Protein AF-A0A965USV5-F1 (afdb_monomer_lite)

pLDDT: mean 85.44, std 11.48, range [52.56, 96.19]

Foldseek 3Di:
DVVVVVVVVVVVVVVVLPFWDKDKDKDAAAKDFPWQFKKFWQKKKKFAPFQAKKKKWKFQANDSFQADDKDAKDKDKDKDKDWDWDWDQDPVRDIDIDIDIDIDIDIDIDHMDGRDTDTQDMDIAGGRHMDMDRDPGTGIHGRGIMMHMRHMMMMITIIRGDD

Structure (mmCIF, N/CA/C/O backbone):
data_AF-A0A965USV5-F1
#
_entry.id   AF-A0A965USV5-F1
#
loop_
_atom_site.group_PDB
_atom_site.id
_atom_site.type_symbol
_atom_site.label_atom_id
_atom_site.label_alt_id
_atom_site.label_comp_id
_atom_site.label_asym_id
_atom_site.label_entity_id
_atom_site.label_seq_id
_atom_site.pdbx_PDB_ins_code
_atom_site.Cartn_x
_atom_site.Cartn_y
_atom_site.Cartn_z
_atom_site.occupancy
_atom_site.B_iso_or_equiv
_atom_site.auth_seq_id
_atom_site.auth_comp_id
_atom_site.auth_asym_id
_atom_site.auth_atom_id
_atom_site.pdbx_PDB_model_num
ATOM 1 N N . MET A 1 1 ? 34.992 28.901 -24.920 1.00 56.88 1 MET A N 1
ATOM 2 C CA . MET A 1 1 ? 34.344 27.707 -25.517 1.00 56.88 1 MET A CA 1
ATOM 3 C C . MET A 1 1 ? 34.233 26.519 -24.560 1.00 56.88 1 MET A C 1
ATOM 5 O O . MET A 1 1 ? 33.147 25.976 -24.459 1.00 56.88 1 MET A O 1
ATOM 9 N N . LYS A 1 2 ? 35.278 26.138 -23.801 1.00 56.94 2 LYS A N 1
ATOM 10 C CA . LYS A 1 2 ? 35.220 24.983 -22.871 1.00 56.94 2 LYS A CA 1
ATOM 11 C C . LYS A 1 2 ? 34.034 25.013 -21.886 1.00 56.94 2 LYS A C 1
ATOM 13 O O . LYS A 1 2 ? 33.356 24.010 -21.743 1.00 56.94 2 LYS A O 1
ATOM 18 N N . ARG A 1 3 ? 33.719 26.178 -21.300 1.00 67.44 3 ARG A N 1
ATOM 19 C CA . ARG A 1 3 ? 32.585 26.344 -20.364 1.00 67.44 3 ARG A CA 1
ATOM 20 C C . ARG A 1 3 ? 31.197 26.234 -21.015 1.00 67.44 3 ARG A C 1
ATOM 22 O O . ARG A 1 3 ? 30.239 25.906 -20.331 1.00 67.44 3 ARG A O 1
ATOM 29 N N . PHE A 1 4 ? 31.089 26.483 -22.321 1.00 72.56 4 PHE A N 1
ATOM 30 C CA . PHE A 1 4 ? 29.823 26.396 -23.058 1.00 72.56 4 PHE A CA 1
ATOM 31 C C . PHE A 1 4 ? 29.437 24.932 -23.313 1.00 72.56 4 PHE A C 1
ATOM 33 O O . PHE A 1 4 ? 28.295 24.545 -23.094 1.00 72.56 4 PHE A O 1
ATOM 40 N N . TYR A 1 5 ? 30.422 24.092 -23.653 1.00 74.38 5 TYR A N 1
ATOM 41 C CA . TYR A 1 5 ? 30.226 22.644 -23.775 1.00 74.38 5 TYR A CA 1
ATOM 42 C C . TYR A 1 5 ? 29.862 21.992 -22.436 1.00 74.38 5 TYR A C 1
ATOM 44 O O . TYR A 1 5 ? 28.995 21.127 -22.401 1.00 74.38 5 TYR A O 1
ATOM 52 N N . SER A 1 6 ? 30.453 22.450 -21.327 1.00 72.56 6 SER A N 1
ATOM 53 C CA . SER A 1 6 ? 30.081 21.995 -19.979 1.00 72.56 6 SER A CA 1
ATOM 54 C C . SER A 1 6 ? 28.628 22.329 -19.634 1.00 72.56 6 SER A C 1
ATOM 56 O O . SER A 1 6 ? 27.930 21.507 -19.050 1.00 72.56 6 SER A O 1
ATOM 58 N N . PHE A 1 7 ? 28.163 23.520 -20.019 1.00 76.62 7 PHE A N 1
ATOM 59 C CA . PHE A 1 7 ? 26.799 23.969 -19.749 1.00 76.62 7 PHE A CA 1
ATOM 60 C C . PHE A 1 7 ? 25.766 23.186 -20.568 1.00 76.62 7 PHE A C 1
ATOM 62 O O . PHE A 1 7 ? 24.755 22.750 -20.028 1.00 76.62 7 PHE A O 1
ATOM 69 N N . ILE A 1 8 ? 26.047 22.939 -21.851 1.00 76.50 8 ILE A N 1
ATOM 70 C CA . ILE A 1 8 ? 25.180 22.128 -22.717 1.00 76.50 8 ILE A CA 1
ATOM 71 C C . ILE A 1 8 ? 25.143 20.670 -22.248 1.00 76.50 8 ILE A C 1
ATOM 73 O O . ILE A 1 8 ? 24.067 20.084 -22.192 1.00 76.50 8 ILE A O 1
ATOM 77 N N . ALA A 1 9 ? 26.283 20.094 -21.854 1.00 73.62 9 ALA A N 1
ATOM 78 C CA . ALA A 1 9 ? 26.331 18.731 -21.327 1.00 73.62 9 ALA A CA 1
ATOM 79 C C . ALA A 1 9 ? 25.536 18.591 -20.017 1.00 73.62 9 ALA A C 1
ATOM 81 O O . ALA A 1 9 ? 24.788 17.630 -19.854 1.00 73.62 9 ALA A O 1
ATOM 82 N N . ALA A 1 10 ? 25.634 19.575 -19.117 1.00 73.44 10 ALA A N 1
ATOM 83 C CA . ALA A 1 10 ? 24.832 19.611 -17.896 1.00 73.44 10 ALA A CA 1
ATOM 84 C C . ALA A 1 10 ? 23.332 19.755 -18.201 1.00 73.44 10 ALA A C 1
ATOM 86 O O . ALA A 1 10 ? 22.515 19.055 -17.609 1.00 73.44 10 ALA A O 1
ATOM 87 N N . LEU A 1 11 ? 22.962 20.607 -19.162 1.00 70.62 11 LEU A N 1
ATOM 88 C CA . LEU A 1 11 ? 21.568 20.795 -19.563 1.00 70.62 11 LEU A CA 1
ATOM 89 C C . LEU A 1 11 ? 20.970 19.523 -20.184 1.00 70.62 11 LEU A C 1
ATOM 91 O O . LEU A 1 11 ? 19.846 19.161 -19.852 1.00 70.62 11 LEU A O 1
ATOM 95 N N . PHE A 1 12 ? 21.725 18.811 -21.027 1.00 67.69 12 PHE A N 1
ATOM 96 C CA . PHE A 1 12 ? 21.301 17.526 -21.596 1.00 67.69 12 PHE A CA 1
ATOM 97 C C . PHE A 1 12 ? 21.179 16.426 -20.536 1.00 67.69 12 PHE A C 1
ATOM 99 O O . PHE A 1 12 ? 20.212 15.665 -20.562 1.00 67.69 12 PHE A O 1
ATOM 106 N N . ALA A 1 13 ? 22.103 16.369 -19.572 1.00 64.44 13 ALA A N 1
ATOM 107 C CA . ALA A 1 13 ? 22.017 15.425 -18.461 1.00 64.44 13 ALA A CA 1
ATOM 108 C C . ALA A 1 13 ? 20.756 15.676 -17.614 1.00 64.44 13 ALA A C 1
ATOM 110 O O . ALA A 1 13 ? 19.995 14.747 -17.362 1.00 64.44 13 ALA A O 1
ATOM 111 N N . ILE A 1 14 ? 20.463 16.933 -17.268 1.00 62.94 14 ILE A N 1
ATOM 112 C CA . ILE A 1 14 ? 19.277 17.293 -16.474 1.00 62.94 14 ILE A CA 1
ATOM 113 C C . ILE A 1 14 ? 17.979 17.072 -17.270 1.00 62.94 14 ILE A C 1
ATOM 115 O O . ILE A 1 14 ? 16.999 16.567 -16.724 1.00 62.94 14 ILE A O 1
ATOM 119 N N . ALA A 1 15 ? 17.963 17.393 -18.569 1.00 58.25 15 ALA A N 1
ATOM 120 C CA . ALA A 1 15 ? 16.798 17.184 -19.429 1.00 58.25 15 ALA A CA 1
ATOM 121 C C . ALA A 1 15 ? 16.451 15.695 -19.589 1.00 58.25 15 ALA A C 1
ATOM 123 O O . ALA A 1 15 ? 15.274 15.343 -19.608 1.00 58.25 15 ALA A O 1
ATOM 124 N N . SER A 1 16 ? 17.452 14.809 -19.628 1.00 56.03 16 SER A N 1
ATOM 125 C CA . SER A 1 16 ? 17.223 13.359 -19.697 1.00 56.03 16 SER A CA 1
ATOM 126 C C . SER A 1 16 ? 16.540 12.787 -18.444 1.00 56.03 16 SER A C 1
ATOM 128 O O . SER A 1 16 ? 15.828 11.790 -18.537 1.00 56.03 16 SER A O 1
ATOM 130 N N . MET A 1 17 ? 16.662 13.461 -17.293 1.00 54.81 17 MET A N 1
ATOM 131 C CA . MET A 1 17 ? 15.996 13.084 -16.037 1.00 54.81 17 MET A CA 1
ATOM 132 C C . MET A 1 17 ? 14.574 13.664 -15.898 1.00 54.81 17 MET A C 1
ATOM 134 O O . MET A 1 17 ? 13.866 13.354 -14.939 1.00 54.81 17 MET A O 1
ATOM 138 N N . ALA A 1 18 ? 14.132 14.520 -16.830 1.00 52.56 18 ALA A N 1
ATOM 139 C CA . ALA A 1 18 ? 12.844 15.214 -16.744 1.00 52.56 18 ALA A CA 1
ATOM 140 C C . ALA A 1 18 ? 11.652 14.407 -17.296 1.00 52.56 18 ALA A C 1
ATOM 142 O O . ALA A 1 18 ? 10.499 14.767 -17.034 1.00 52.56 18 ALA A O 1
ATOM 143 N N . PHE A 1 19 ? 11.900 13.319 -18.029 1.00 59.47 19 PHE A N 1
ATOM 144 C CA . PHE A 1 19 ? 10.850 12.488 -18.619 1.00 59.47 19 PHE A CA 1
ATOM 145 C C . PHE A 1 19 ? 10.356 11.425 -17.627 1.00 59.47 19 PHE A C 1
ATOM 147 O O . PHE A 1 19 ? 11.139 10.817 -16.900 1.00 59.47 19 PHE A O 1
ATOM 154 N N . GLY A 1 20 ? 9.036 11.215 -17.575 1.00 58.84 20 GLY A N 1
ATOM 155 C CA . GLY A 1 20 ? 8.475 10.048 -16.892 1.00 58.84 20 GLY A CA 1
ATOM 156 C C . GLY A 1 20 ? 8.852 8.787 -17.666 1.00 58.84 20 GLY A C 1
ATOM 157 O O . GLY A 1 20 ? 8.762 8.777 -18.890 1.00 58.84 20 GLY A O 1
ATOM 158 N N . GLN A 1 21 ? 9.304 7.756 -16.962 1.00 71.38 21 GLN A N 1
ATOM 159 C CA . GLN A 1 21 ? 9.539 6.437 -17.528 1.00 71.38 21 GLN A CA 1
ATOM 160 C C . GLN A 1 21 ? 8.236 5.644 -17.453 1.00 71.38 21 GLN A C 1
ATOM 162 O O . GLN A 1 21 ? 7.618 5.574 -16.387 1.00 71.38 21 GLN A O 1
ATOM 167 N N . SER A 1 22 ? 7.835 5.053 -18.576 1.00 81.44 22 SER A N 1
ATOM 168 C CA . SER A 1 22 ? 6.752 4.073 -18.623 1.00 81.44 22 SER A CA 1
ATOM 169 C C . SER A 1 22 ? 7.383 2.689 -18.671 1.00 81.44 22 SER A C 1
ATOM 171 O O . SER A 1 22 ? 8.156 2.389 -19.582 1.00 81.44 22 SER A O 1
ATOM 173 N N . TYR A 1 23 ? 7.090 1.862 -17.674 1.00 86.69 23 TYR A N 1
ATOM 174 C CA . TYR A 1 23 ? 7.608 0.505 -17.573 1.00 86.69 23 TYR A CA 1
ATOM 175 C C . TYR A 1 23 ? 6.448 -0.469 -17.437 1.00 86.69 23 TYR A C 1
ATOM 177 O O . TYR A 1 23 ? 5.504 -0.220 -16.690 1.00 86.69 23 TYR A O 1
ATOM 185 N N . SER A 1 24 ? 6.524 -1.588 -18.148 1.00 92.12 24 SER A N 1
ATOM 186 C CA . SER A 1 24 ? 5.531 -2.650 -18.050 1.00 92.12 24 SER A CA 1
ATOM 187 C C . SER A 1 24 ? 6.208 -3.985 -17.805 1.00 92.12 24 SER A C 1
ATOM 189 O O . SER A 1 24 ? 7.355 -4.204 -18.199 1.00 92.12 24 SER A O 1
ATOM 191 N N . GLY A 1 25 ? 5.503 -4.878 -17.123 1.00 93.56 25 GLY A N 1
ATOM 192 C CA . GLY A 1 25 ? 6.031 -6.193 -16.810 1.00 93.56 25 GLY A CA 1
ATOM 193 C C . GLY A 1 25 ? 5.031 -7.076 -16.088 1.00 93.56 25 GLY A C 1
ATOM 194 O O . GLY A 1 25 ? 3.860 -6.737 -15.917 1.00 93.56 25 GLY A O 1
ATOM 195 N N . SER A 1 26 ? 5.521 -8.229 -15.652 1.00 94.06 26 SER A N 1
ATOM 196 C CA . SER A 1 26 ? 4.776 -9.175 -14.830 1.00 94.06 26 SER A CA 1
ATOM 197 C C . SER A 1 26 ? 5.199 -9.076 -13.370 1.00 94.06 26 SER A C 1
ATOM 199 O O . SER A 1 26 ? 6.389 -8.990 -13.070 1.00 94.06 26 SER A O 1
ATOM 201 N N . LEU A 1 27 ? 4.228 -9.157 -12.472 1.00 93.50 27 LEU A N 1
ATOM 202 C CA . LEU A 1 27 ? 4.416 -9.385 -11.049 1.00 93.50 27 LEU A CA 1
ATOM 203 C C . LEU A 1 27 ? 4.182 -10.864 -10.761 1.00 93.50 27 LEU A C 1
ATOM 205 O O . LEU A 1 27 ? 3.152 -11.424 -11.143 1.00 93.50 27 LEU A O 1
ATOM 209 N N . THR A 1 28 ? 5.122 -11.483 -10.059 1.00 91.69 28 THR A N 1
ATOM 210 C CA . THR A 1 28 ? 4.923 -12.800 -9.450 1.00 91.69 28 THR A CA 1
ATOM 211 C C . THR A 1 28 ? 4.501 -12.636 -7.995 1.00 91.69 28 THR A C 1
ATOM 213 O O . THR A 1 28 ? 4.822 -11.624 -7.364 1.00 91.69 28 THR A O 1
ATOM 216 N N . ASN A 1 29 ? 3.787 -13.628 -7.453 1.00 92.12 29 ASN A N 1
ATOM 217 C CA . ASN A 1 29 ? 3.437 -13.656 -6.031 1.00 92.12 29 ASN A CA 1
ATOM 218 C C . ASN A 1 29 ? 4.683 -13.413 -5.160 1.00 92.12 29 ASN A C 1
ATOM 220 O O . ASN A 1 29 ? 5.672 -14.142 -5.251 1.00 92.12 29 ASN A O 1
ATOM 224 N N . GLY A 1 30 ? 4.617 -12.396 -4.304 1.00 88.88 30 GLY A N 1
ATOM 225 C CA . GLY A 1 30 ? 5.727 -11.954 -3.478 1.00 88.88 30 GLY A CA 1
ATOM 226 C C . GLY A 1 30 ? 6.155 -10.530 -3.801 1.00 88.88 30 GLY A C 1
ATOM 227 O O . GLY A 1 30 ? 5.331 -9.655 -4.065 1.00 88.88 30 GLY A O 1
ATOM 228 N N . VAL A 1 31 ? 7.453 -10.275 -3.668 1.00 89.38 31 VAL A N 1
ATOM 229 C CA . VAL A 1 31 ? 8.054 -8.947 -3.783 1.00 89.38 31 VAL A CA 1
ATOM 230 C C . VAL A 1 31 ? 8.719 -8.784 -5.146 1.00 89.38 31 VAL A C 1
ATOM 232 O O . VAL A 1 31 ? 9.577 -9.577 -5.516 1.00 89.38 31 VAL A O 1
ATOM 235 N N . ASN A 1 32 ? 8.376 -7.702 -5.840 1.00 91.44 32 ASN A N 1
ATOM 236 C CA . ASN A 1 32 ? 8.938 -7.318 -7.126 1.00 91.44 32 ASN A CA 1
ATOM 237 C C . ASN A 1 32 ? 9.561 -5.922 -6.983 1.00 91.44 32 ASN A C 1
ATOM 239 O O . ASN A 1 32 ? 8.867 -4.956 -6.658 1.00 91.44 32 ASN A O 1
ATOM 243 N N . LEU A 1 33 ? 10.875 -5.821 -7.178 1.00 90.56 33 LEU A N 1
ATOM 244 C CA . LEU A 1 33 ? 11.599 -4.551 -7.154 1.00 90.56 33 LEU A CA 1
ATOM 245 C C . LEU A 1 33 ? 11.557 -3.927 -8.551 1.00 90.56 33 LEU A C 1
ATOM 247 O O . LEU A 1 33 ? 11.989 -4.557 -9.512 1.00 90.56 33 LEU A O 1
ATOM 251 N N . LEU A 1 34 ? 11.033 -2.708 -8.653 1.00 90.75 34 LEU A N 1
ATOM 252 C CA . LEU A 1 34 ? 10.908 -1.976 -9.916 1.00 90.75 34 LEU A CA 1
ATOM 253 C C . LEU A 1 34 ? 12.021 -0.933 -10.073 1.00 90.75 34 LEU A C 1
ATOM 255 O O . LEU A 1 34 ? 12.502 -0.711 -11.178 1.00 90.75 34 LEU A O 1
ATOM 259 N N . SER A 1 35 ? 12.449 -0.305 -8.976 1.00 88.94 35 SER A N 1
ATOM 260 C CA . SER A 1 35 ? 13.557 0.656 -8.967 1.00 88.94 35 SER A CA 1
ATOM 261 C C . SER A 1 35 ? 14.313 0.602 -7.644 1.00 88.94 35 SER A C 1
ATOM 263 O O . SER A 1 35 ? 13.694 0.603 -6.581 1.00 88.94 35 SER A O 1
ATOM 265 N N . THR A 1 36 ? 15.644 0.624 -7.712 1.00 88.06 36 THR A N 1
ATOM 266 C CA . THR A 1 36 ? 16.550 0.788 -6.557 1.00 88.06 36 THR A CA 1
ATOM 267 C C . THR A 1 36 ? 16.746 2.251 -6.152 1.00 88.06 36 THR A C 1
ATOM 269 O O . THR A 1 36 ? 17.429 2.526 -5.175 1.00 88.06 36 THR A O 1
ATOM 272 N N . GLN A 1 37 ? 16.192 3.190 -6.920 1.00 87.62 37 GLN A N 1
ATOM 273 C CA . GLN A 1 37 ? 16.168 4.619 -6.608 1.00 87.62 37 GLN A CA 1
ATOM 274 C C . GLN A 1 37 ? 14.755 5.033 -6.201 1.00 87.62 37 GLN A C 1
ATOM 276 O O . GLN A 1 37 ? 13.772 4.456 -6.692 1.00 87.62 37 GLN A O 1
ATOM 281 N N . GLY A 1 38 ? 14.652 6.070 -5.366 1.00 85.81 38 GLY A N 1
ATOM 282 C CA . GLY A 1 38 ? 13.382 6.729 -5.070 1.00 85.81 38 GLY A CA 1
ATOM 283 C C . GLY A 1 38 ? 12.647 7.146 -6.347 1.00 85.81 38 GLY A C 1
ATOM 284 O O . GLY A 1 38 ? 13.256 7.385 -7.389 1.00 85.81 38 GLY A O 1
ATOM 285 N N . ALA A 1 39 ? 11.322 7.208 -6.291 1.00 90.12 39 ALA A N 1
ATOM 286 C CA . ALA A 1 39 ? 10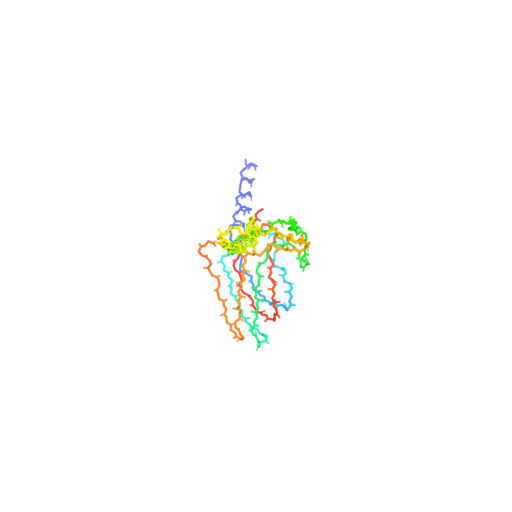.484 7.438 -7.457 1.00 90.12 39 ALA A CA 1
ATOM 287 C C . ALA A 1 39 ? 9.239 8.258 -7.114 1.00 90.12 39 ALA A C 1
ATOM 289 O O . ALA A 1 39 ? 8.652 8.128 -6.044 1.00 90.12 39 ALA A O 1
ATOM 290 N N . LEU A 1 40 ? 8.794 9.074 -8.067 1.00 90.88 40 LEU A N 1
ATOM 291 C CA . LEU A 1 40 ? 7.477 9.703 -8.066 1.00 90.88 40 LEU A CA 1
ATOM 292 C C . LEU A 1 40 ? 6.575 8.964 -9.043 1.00 90.88 40 LEU A C 1
ATOM 294 O O . LEU A 1 40 ? 6.741 9.084 -10.257 1.00 90.88 40 LEU A O 1
ATOM 298 N N . ILE A 1 41 ? 5.619 8.222 -8.508 1.00 91.88 41 ILE A N 1
ATOM 299 C CA . ILE A 1 41 ? 4.675 7.405 -9.262 1.00 91.88 41 ILE A CA 1
ATOM 300 C C . ILE A 1 41 ? 3.505 8.298 -9.676 1.00 91.88 41 ILE A C 1
ATOM 302 O O . ILE A 1 41 ? 2.803 8.860 -8.831 1.00 91.88 41 ILE A O 1
ATOM 306 N N . LYS A 1 42 ? 3.322 8.449 -10.987 1.00 91.00 42 LYS A N 1
ATOM 307 C CA . LYS A 1 42 ? 2.253 9.242 -11.608 1.00 91.00 42 LYS A CA 1
ATOM 308 C C . LYS A 1 42 ? 1.067 8.384 -12.030 1.00 91.00 42 LYS A C 1
ATOM 310 O O . LYS A 1 42 ? -0.059 8.865 -12.011 1.00 91.00 42 LYS A O 1
ATOM 315 N N . GLY A 1 43 ? 1.335 7.136 -12.398 1.00 91.56 43 GLY A N 1
ATOM 316 C CA . GLY A 1 43 ? 0.333 6.199 -12.878 1.00 91.56 43 GLY A CA 1
ATOM 317 C C . GLY A 1 43 ? 0.735 4.761 -12.586 1.00 91.56 43 GLY A C 1
ATOM 318 O O . GLY A 1 43 ? 1.916 4.402 -12.649 1.00 91.56 43 GLY A O 1
ATOM 319 N N . LEU A 1 44 ? -0.248 3.934 -12.253 1.00 93.94 44 LEU A N 1
ATOM 320 C CA . LEU A 1 44 ? -0.081 2.493 -12.148 1.00 93.94 44 LEU A CA 1
ATOM 321 C C . LEU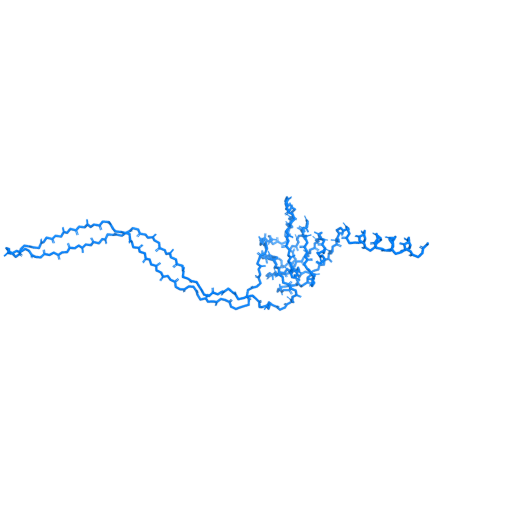 A 1 44 ? -1.369 1.802 -12.587 1.00 93.94 44 LEU A C 1
ATOM 323 O O . LEU A 1 44 ? -2.402 1.936 -11.941 1.00 93.94 44 LEU A O 1
ATOM 327 N N . GLU A 1 45 ? -1.282 1.034 -13.659 1.00 95.62 45 GLU A N 1
ATOM 328 C CA . GLU A 1 45 ? -2.305 0.094 -14.090 1.00 95.62 45 GLU A CA 1
ATOM 329 C C . GLU A 1 45 ? -1.869 -1.313 -13.706 1.00 95.62 45 GLU A C 1
ATOM 331 O O . GLU A 1 45 ? -0.714 -1.696 -13.890 1.00 95.62 45 GLU A O 1
ATOM 336 N N . LEU A 1 46 ? -2.800 -2.077 -13.154 1.00 95.69 46 LEU A N 1
ATOM 337 C CA . LEU A 1 46 ? -2.610 -3.446 -12.703 1.00 95.69 46 LEU A CA 1
ATOM 338 C C . LEU A 1 46 ? -3.671 -4.318 -13.353 1.00 95.69 46 LEU A C 1
ATOM 340 O O . LEU A 1 46 ? -4.833 -3.920 -13.405 1.00 95.69 46 LEU A O 1
ATOM 344 N N . PHE A 1 47 ? -3.289 -5.513 -13.786 1.00 95.69 47 PHE A N 1
ATOM 345 C CA . PHE A 1 47 ? -4.195 -6.507 -14.355 1.00 95.69 47 PHE A CA 1
ATOM 346 C C . PHE A 1 47 ? -3.957 -7.866 -13.700 1.00 95.69 47 PHE A C 1
ATOM 348 O O . PHE A 1 47 ? -2.835 -8.370 -13.734 1.00 95.69 47 PHE A O 1
ATOM 355 N N . ASP A 1 48 ? -4.979 -8.452 -13.074 1.00 95.25 48 ASP A N 1
ATOM 356 C CA . ASP A 1 48 ? -4.838 -9.763 -12.434 1.00 95.25 48 ASP A CA 1
ATOM 357 C C . ASP A 1 48 ? -4.745 -10.870 -13.484 1.00 95.25 48 ASP A C 1
ATOM 359 O O . ASP A 1 48 ? -5.541 -10.931 -14.418 1.00 95.25 48 ASP A O 1
ATOM 363 N N . THR A 1 49 ? -3.789 -11.777 -13.290 1.00 94.12 49 THR A N 1
ATOM 364 C CA . THR A 1 49 ? -3.632 -12.987 -14.111 1.00 94.12 49 THR A CA 1
ATOM 365 C C . THR A 1 49 ? -3.706 -14.264 -13.278 1.00 94.12 49 THR A C 1
ATOM 367 O O . THR A 1 49 ? -3.459 -15.355 -13.791 1.00 94.12 49 THR A O 1
ATOM 370 N N . SER A 1 50 ? -4.016 -14.144 -11.983 1.00 87.94 50 SER A N 1
ATOM 371 C CA . SER A 1 50 ? -4.005 -15.258 -11.035 1.00 87.94 50 SER A CA 1
ATOM 372 C C . SER A 1 50 ? -5.342 -15.988 -10.913 1.00 87.94 50 SER A C 1
ATOM 374 O O . SER A 1 50 ? -5.373 -17.110 -10.408 1.00 87.94 50 SER A O 1
ATOM 376 N N . GLY A 1 51 ? -6.438 -15.383 -11.383 1.00 86.44 51 GLY A N 1
ATOM 377 C CA . GLY A 1 51 ? -7.778 -15.971 -11.333 1.00 86.44 51 GLY A CA 1
ATOM 378 C C . GLY A 1 51 ? -8.464 -15.841 -9.969 1.00 86.44 51 GLY A C 1
ATOM 379 O O . GLY A 1 51 ? -9.568 -16.355 -9.790 1.00 86.44 51 GLY A O 1
ATOM 380 N N . ALA A 1 52 ? -7.846 -15.136 -9.018 1.00 91.88 52 ALA A N 1
ATOM 381 C CA . ALA A 1 52 ? -8.385 -14.835 -7.697 1.00 91.88 52 ALA A CA 1
ATOM 382 C C . ALA A 1 52 ? -8.077 -13.379 -7.320 1.00 91.88 52 ALA A C 1
ATOM 384 O O . ALA A 1 52 ? -7.154 -12.768 -7.849 1.00 91.88 52 ALA A O 1
ATOM 385 N N . ALA A 1 53 ? -8.852 -12.808 -6.394 1.00 92.25 53 ALA A N 1
ATOM 386 C CA . ALA A 1 53 ? -8.593 -11.447 -5.935 1.00 92.25 53 ALA A CA 1
ATOM 387 C C . ALA A 1 53 ? -7.199 -11.348 -5.291 1.00 92.25 53 ALA A C 1
ATOM 389 O O . ALA A 1 53 ? -6.824 -12.158 -4.440 1.00 92.25 53 ALA A O 1
ATOM 390 N N . ASN A 1 54 ? -6.447 -10.328 -5.688 1.00 91.94 54 ASN A N 1
ATOM 391 C CA . ASN A 1 54 ? -5.051 -10.121 -5.338 1.00 91.94 54 ASN A CA 1
ATOM 392 C C . ASN A 1 54 ? -4.901 -8.781 -4.609 1.00 91.94 54 ASN A C 1
ATOM 394 O O . ASN A 1 54 ? -5.561 -7.806 -4.946 1.00 91.94 54 ASN A O 1
ATOM 398 N N . THR A 1 55 ? -4.047 -8.701 -3.595 1.00 93.69 55 THR A N 1
ATOM 399 C CA . THR A 1 55 ? -3.684 -7.418 -2.985 1.00 93.69 55 THR A CA 1
ATOM 400 C C . THR A 1 55 ? -2.324 -6.977 -3.498 1.00 93.69 55 THR A C 1
ATOM 402 O O . THR A 1 55 ? -1.335 -7.686 -3.313 1.00 93.69 55 THR A O 1
ATOM 405 N N . VAL A 1 56 ? -2.263 -5.777 -4.078 1.00 93.69 56 VAL A N 1
ATOM 406 C CA . VAL A 1 56 ? -1.014 -5.134 -4.498 1.00 93.69 56 VAL A CA 1
ATOM 407 C C . VAL A 1 56 ? -0.697 -3.979 -3.551 1.00 93.69 56 VAL A C 1
ATOM 409 O O . VAL A 1 56 ? -1.541 -3.127 -3.272 1.00 93.69 56 VAL A O 1
ATOM 412 N N . ILE A 1 57 ? 0.528 -3.960 -3.031 1.00 93.12 57 ILE A N 1
ATOM 413 C CA . ILE A 1 57 ? 1.022 -2.959 -2.083 1.00 93.12 57 ILE A CA 1
ATOM 414 C C . ILE A 1 57 ? 2.287 -2.324 -2.650 1.00 93.12 57 ILE A C 1
ATOM 416 O O . ILE A 1 57 ? 3.238 -3.028 -2.992 1.00 93.12 57 ILE A O 1
ATOM 420 N N . ILE A 1 58 ? 2.309 -0.995 -2.695 1.00 92.75 58 ILE A N 1
ATOM 421 C CA . ILE A 1 58 ? 3.492 -0.205 -3.028 1.00 92.75 58 ILE A CA 1
ATOM 422 C C . ILE A 1 58 ? 4.302 0.024 -1.756 1.00 92.75 58 ILE A C 1
ATOM 424 O O . ILE A 1 58 ? 3.781 0.552 -0.767 1.00 92.75 58 ILE A O 1
ATOM 428 N N . TYR A 1 59 ? 5.581 -0.324 -1.804 1.00 91.50 59 TYR A N 1
ATOM 429 C CA . TYR A 1 59 ? 6.544 -0.088 -0.739 1.00 91.50 59 TYR A CA 1
ATOM 430 C C . TYR A 1 59 ? 7.642 0.880 -1.183 1.00 91.50 59 TYR A C 1
ATOM 432 O O . TYR A 1 59 ? 8.116 0.833 -2.318 1.00 91.50 59 TYR A O 1
ATOM 440 N N . ASP A 1 60 ? 8.047 1.731 -0.245 1.00 89.50 60 ASP A N 1
ATOM 441 C CA . ASP A 1 60 ? 9.250 2.557 -0.319 1.00 89.50 60 ASP A CA 1
ATOM 442 C C . ASP A 1 60 ? 10.435 1.752 0.233 1.00 89.50 60 ASP A C 1
ATOM 444 O O . ASP A 1 60 ? 10.653 1.716 1.450 1.00 89.50 60 ASP A O 1
ATOM 448 N N . ASN A 1 61 ? 11.108 1.019 -0.658 1.00 88.00 61 ASN A N 1
ATOM 449 C CA . ASN A 1 61 ? 12.213 0.112 -0.344 1.00 88.00 61 ASN A CA 1
ATOM 450 C C . ASN A 1 61 ? 13.044 -0.192 -1.602 1.00 88.00 61 ASN A C 1
ATOM 452 O O . ASN A 1 61 ? 12.488 -0.290 -2.695 1.00 88.00 61 ASN A O 1
ATOM 456 N N . ASP A 1 62 ? 14.353 -0.366 -1.437 1.00 85.50 62 ASP A N 1
ATOM 457 C CA . ASP A 1 62 ? 15.349 -0.550 -2.507 1.00 85.50 62 ASP A CA 1
ATOM 458 C C . ASP A 1 62 ? 15.787 -2.010 -2.713 1.00 85.50 62 ASP A C 1
ATOM 460 O O . ASP A 1 62 ? 16.534 -2.315 -3.641 1.00 85.50 62 ASP A O 1
ATOM 464 N N . SER A 1 63 ? 15.304 -2.925 -1.873 1.00 78.94 63 SER A N 1
ATOM 465 C CA . SER A 1 63 ? 15.651 -4.345 -1.907 1.00 78.94 63 SER A CA 1
ATOM 466 C C . SER A 1 63 ? 14.426 -5.219 -2.174 1.00 78.94 63 SER A C 1
ATOM 468 O O . SER A 1 63 ? 13.339 -4.986 -1.648 1.00 78.94 63 SER A O 1
ATOM 470 N N . SER A 1 64 ? 14.609 -6.294 -2.948 1.00 67.94 64 SER A N 1
ATOM 471 C CA . SER A 1 64 ? 13.591 -7.342 -3.130 1.00 67.94 64 SER A CA 1
ATOM 472 C C . SER A 1 64 ? 13.367 -8.185 -1.866 1.00 67.94 64 SER A C 1
ATOM 474 O O . SER A 1 64 ? 12.408 -8.953 -1.773 1.00 67.94 64 SER A O 1
ATOM 476 N N . THR A 1 65 ? 14.227 -8.020 -0.863 1.00 64.12 65 THR A N 1
ATOM 477 C CA . THR A 1 65 ? 14.039 -8.534 0.490 1.00 64.12 65 THR A CA 1
ATOM 478 C C . THR A 1 65 ? 13.703 -7.352 1.400 1.00 64.12 65 THR A C 1
ATOM 480 O O . THR A 1 65 ? 14.384 -6.332 1.384 1.00 64.12 65 THR A O 1
ATOM 483 N N . SER A 1 66 ? 12.605 -7.435 2.159 1.00 62.56 66 SER A N 1
ATOM 484 C CA . SER A 1 66 ? 12.209 -6.363 3.087 1.00 62.56 66 SER A CA 1
ATOM 485 C C . SER A 1 66 ? 13.314 -6.165 4.123 1.00 62.56 66 SER A C 1
ATOM 487 O O . SER A 1 66 ? 13.465 -7.000 5.016 1.00 62.56 66 SER A O 1
ATOM 489 N N . THR A 1 67 ? 14.096 -5.093 4.008 1.00 59.50 67 THR A N 1
ATOM 490 C CA . THR A 1 67 ? 15.210 -4.824 4.918 1.00 59.50 67 THR A CA 1
ATOM 491 C C . THR A 1 67 ? 15.068 -3.465 5.592 1.00 59.50 67 THR A C 1
ATOM 493 O O . THR A 1 67 ? 15.073 -2.417 4.962 1.00 59.50 67 THR A O 1
ATOM 496 N N . ASN A 1 68 ? 14.983 -3.537 6.923 1.00 55.47 68 ASN A N 1
ATOM 497 C CA . ASN A 1 68 ? 15.431 -2.558 7.911 1.00 55.47 68 ASN A CA 1
ATOM 498 C C . ASN A 1 68 ? 14.841 -1.144 7.881 1.00 55.47 68 ASN A C 1
ATOM 500 O O . ASN A 1 68 ? 15.554 -0.149 7.766 1.00 55.47 68 ASN A O 1
ATOM 504 N N . ARG A 1 69 ? 13.559 -1.046 8.245 1.00 58.12 69 ARG A N 1
ATOM 505 C CA . ARG A 1 69 ? 13.119 0.039 9.132 1.00 58.12 69 ARG A CA 1
ATOM 506 C C . ARG A 1 69 ? 12.503 -0.543 10.396 1.00 58.12 69 ARG A C 1
ATOM 508 O O . ARG A 1 69 ? 11.699 -1.472 10.342 1.00 58.12 69 ARG A O 1
ATOM 515 N N . VAL A 1 70 ? 12.966 -0.029 11.534 1.00 62.53 70 VAL A N 1
ATOM 516 C CA . VAL A 1 70 ? 12.518 -0.423 12.871 1.00 62.53 70 VAL A CA 1
ATOM 517 C C . VAL A 1 70 ? 11.424 0.545 13.283 1.00 62.53 70 VAL A C 1
ATOM 519 O O . VAL A 1 70 ? 11.695 1.731 13.483 1.00 62.53 70 VAL A O 1
ATOM 522 N N . ARG A 1 71 ? 10.193 0.059 13.447 1.00 71.19 71 ARG A N 1
ATOM 523 C CA . ARG A 1 71 ? 9.221 0.798 14.254 1.00 71.19 71 ARG A CA 1
ATOM 524 C C . ARG A 1 71 ? 9.558 0.490 15.703 1.00 71.19 71 ARG A C 1
ATOM 526 O O . ARG A 1 71 ? 9.429 -0.658 16.123 1.00 71.19 71 ARG A O 1
ATOM 533 N N . GLN A 1 72 ? 10.040 1.487 16.443 1.00 73.31 72 GLN A N 1
ATOM 534 C CA . GLN A 1 72 ? 10.318 1.308 17.867 1.00 73.31 72 GLN A CA 1
ATOM 535 C C . GLN A 1 72 ? 9.035 0.944 18.619 1.00 73.31 72 GLN A C 1
ATOM 537 O O . GLN A 1 72 ? 7.930 1.298 18.198 1.00 73.31 72 GLN A O 1
ATOM 542 N N . ALA A 1 73 ? 9.198 0.228 19.730 1.00 83.12 73 ALA A N 1
ATOM 543 C CA . ALA A 1 73 ? 8.090 -0.044 20.627 1.00 83.12 73 ALA A CA 1
ATOM 544 C C . ALA A 1 73 ? 7.501 1.281 21.127 1.00 83.12 73 ALA A C 1
ATOM 546 O O . ALA A 1 73 ? 8.238 2.222 21.426 1.00 83.12 73 ALA A O 1
ATOM 547 N N . TYR A 1 74 ? 6.178 1.355 21.212 1.00 87.06 74 TYR A N 1
ATOM 548 C CA . TYR A 1 74 ? 5.483 2.535 21.712 1.00 87.06 74 TYR A CA 1
ATOM 549 C C . TYR A 1 74 ? 4.341 2.131 22.635 1.00 87.06 74 TYR A C 1
ATOM 551 O O . TYR A 1 74 ? 3.804 1.027 22.554 1.00 87.06 74 TYR A O 1
ATOM 559 N N . ASN A 1 75 ? 3.960 3.047 23.518 1.00 93.69 75 ASN A N 1
ATOM 560 C CA . ASN A 1 75 ? 2.819 2.860 24.399 1.00 93.69 75 ASN A CA 1
ATOM 561 C C . ASN A 1 75 ? 1.564 3.396 23.707 1.00 93.69 75 ASN A C 1
ATOM 563 O O . ASN A 1 75 ? 1.439 4.599 23.483 1.00 93.69 75 ASN A O 1
ATOM 567 N N . ALA A 1 76 ? 0.645 2.502 23.353 1.00 87.56 76 ALA A N 1
ATOM 568 C CA . ALA A 1 76 ? -0.687 2.865 22.903 1.00 87.56 76 ALA A CA 1
ATOM 569 C C . ALA A 1 76 ? -1.582 3.089 24.125 1.00 87.56 76 ALA A C 1
ATOM 571 O O . ALA A 1 76 ? -1.665 2.240 25.017 1.00 87.56 76 ALA A O 1
ATOM 572 N N . ILE A 1 77 ? -2.253 4.236 24.157 1.00 93.62 77 ILE A N 1
ATOM 573 C CA . ILE A 1 77 ? -3.145 4.627 25.247 1.00 93.62 77 ILE A CA 1
ATOM 574 C C . ILE A 1 77 ? -4.582 4.472 24.757 1.00 93.62 77 ILE A C 1
ATOM 576 O O . ILE A 1 77 ? -4.970 5.093 23.770 1.00 93.62 77 ILE A O 1
ATOM 580 N N . THR A 1 78 ? -5.368 3.652 25.451 1.00 94.75 78 THR A N 1
ATOM 581 C CA . THR A 1 78 ? -6.814 3.529 25.232 1.00 94.75 78 THR A CA 1
ATOM 582 C C . THR A 1 78 ? -7.539 4.101 26.437 1.00 94.75 78 THR A C 1
ATOM 584 O O . THR A 1 78 ? -7.277 3.700 27.571 1.00 94.75 78 THR A O 1
ATOM 587 N N . GLN A 1 79 ? -8.448 5.040 26.193 1.00 95.81 79 GLN A N 1
ATOM 588 C CA . GLN A 1 79 ? -9.255 5.668 27.232 1.00 95.81 79 GLN A CA 1
ATOM 589 C C . GLN A 1 79 ? -10.719 5.304 27.034 1.00 95.81 79 GLN A C 1
ATOM 591 O O . GLN A 1 79 ? -11.248 5.421 25.930 1.00 95.81 79 GLN A O 1
ATOM 596 N N . TYR A 1 80 ? -11.371 4.860 28.102 1.00 92.12 80 TYR A N 1
ATOM 597 C CA . TYR A 1 80 ? -12.799 4.570 28.096 1.00 92.12 80 TYR A CA 1
ATOM 598 C C . TYR A 1 80 ? -13.416 4.892 29.451 1.00 92.12 80 TYR A C 1
ATOM 600 O O . TYR A 1 80 ? -12.751 4.902 30.485 1.00 92.12 80 TYR A O 1
ATOM 608 N N . SER A 1 81 ? -14.711 5.183 29.441 1.00 96.19 81 SER A N 1
ATOM 609 C CA . SER A 1 81 ? -15.458 5.427 30.666 1.00 96.19 81 SER A CA 1
ATOM 610 C C . SER A 1 81 ? -15.922 4.101 31.266 1.00 96.19 81 SER A C 1
ATOM 612 O O . SER A 1 81 ? -16.398 3.229 30.541 1.00 96.19 81 SER A O 1
ATOM 614 N N . THR A 1 82 ? -15.767 3.932 32.578 1.00 95.75 82 THR A N 1
ATOM 615 C CA . THR A 1 82 ? -16.235 2.745 33.302 1.00 95.75 82 THR A CA 1
ATOM 616 C C . THR A 1 82 ? -16.838 3.133 34.644 1.00 95.75 82 THR A C 1
ATOM 618 O O . THR A 1 82 ? -16.491 4.161 35.224 1.00 95.75 82 THR A O 1
ATOM 621 N N . ASN A 1 83 ? -17.724 2.288 35.161 1.00 95.50 83 ASN A N 1
ATOM 622 C CA . ASN A 1 83 ? -18.287 2.456 36.493 1.00 95.50 83 ASN A CA 1
ATOM 623 C C . ASN A 1 83 ? -17.309 1.911 37.540 1.00 95.50 83 ASN A C 1
ATOM 625 O O . ASN A 1 83 ? -16.854 0.772 37.438 1.00 95.50 83 ASN A O 1
ATOM 629 N N . MET A 1 84 ? -17.013 2.713 38.559 1.00 92.06 84 MET A N 1
ATOM 630 C CA . MET A 1 84 ? -16.315 2.296 39.769 1.00 92.06 84 MET A CA 1
ATOM 631 C C . MET A 1 84 ? -17.323 2.242 40.913 1.00 92.06 84 MET A C 1
ATOM 633 O O . MET A 1 84 ? -17.931 3.254 41.270 1.00 92.06 84 MET A O 1
ATOM 637 N N . VAL A 1 85 ? -17.502 1.050 41.477 1.00 94.12 85 VAL A N 1
ATOM 638 C CA . VAL A 1 85 ? -18.407 0.815 42.603 1.00 94.12 85 VAL A CA 1
ATOM 639 C C . VAL A 1 85 ? -17.596 0.857 43.891 1.00 94.12 85 VAL A C 1
ATOM 641 O O . VAL A 1 85 ? -16.694 0.046 44.086 1.00 94.12 85 VAL A O 1
ATOM 644 N N . MET A 1 86 ? -17.909 1.809 44.765 1.00 90.12 86 MET A N 1
ATOM 645 C CA . MET A 1 86 ? -17.348 1.882 46.110 1.00 90.12 86 MET A CA 1
ATOM 646 C C . MET A 1 86 ? -18.387 1.410 47.114 1.00 90.12 86 MET A C 1
ATOM 648 O O . MET A 1 86 ? -19.510 1.916 47.138 1.00 90.12 86 MET A O 1
ATOM 652 N N . THR A 1 87 ? -17.985 0.471 47.963 1.00 93.12 87 THR A N 1
ATOM 653 C CA . THR A 1 87 ? -18.838 -0.090 49.006 1.00 93.12 87 THR A CA 1
ATOM 654 C C . THR A 1 87 ? -18.174 0.117 50.354 1.00 93.12 87 THR A C 1
ATOM 656 O O . THR A 1 87 ? -17.005 -0.225 50.527 1.00 93.12 87 THR A O 1
ATOM 659 N N . PHE A 1 88 ? -18.914 0.664 51.311 1.00 91.62 88 PHE A N 1
ATOM 660 C CA . PHE A 1 88 ? -18.458 0.792 52.689 1.00 91.62 88 PHE A CA 1
ATOM 661 C C . PHE A 1 88 ? -19.579 0.421 53.655 1.00 91.62 88 PHE A C 1
ATOM 663 O O . PHE A 1 88 ? -20.762 0.565 53.348 1.00 91.62 88 PHE A O 1
ATOM 670 N N . THR A 1 89 ? -19.198 -0.056 54.834 1.00 94.38 89 THR A N 1
ATOM 671 C CA . THR A 1 89 ? -20.130 -0.363 55.920 1.00 94.38 89 THR A CA 1
ATOM 672 C C . THR A 1 89 ? -20.089 0.782 56.916 1.00 94.38 89 THR A C 1
ATOM 674 O O . THR A 1 89 ? -19.014 1.163 57.379 1.00 94.38 89 THR A O 1
ATOM 677 N N . ASN A 1 90 ? -21.243 1.365 57.229 1.00 89.81 90 ASN A N 1
ATOM 678 C CA . ASN A 1 90 ? -21.309 2.445 58.209 1.00 89.81 90 ASN A CA 1
ATOM 679 C C . ASN A 1 90 ? -21.215 1.909 59.655 1.00 89.81 90 ASN A C 1
ATOM 681 O O . ASN A 1 90 ? -21.257 0.704 59.899 1.00 89.81 90 ASN A O 1
ATOM 685 N N . PHE A 1 91 ? -21.136 2.812 60.636 1.00 87.44 91 PHE A N 1
ATOM 686 C CA . PHE A 1 91 ? -21.066 2.452 62.061 1.00 87.44 91 PHE A CA 1
ATOM 687 C C . PHE A 1 91 ? -22.288 1.674 62.584 1.00 87.44 91 PHE A C 1
ATOM 689 O O . PHE A 1 91 ? -22.191 1.027 63.621 1.00 87.44 91 PHE A O 1
ATOM 696 N N . ALA A 1 92 ? -23.419 1.706 61.874 1.00 92.25 92 ALA A N 1
ATOM 697 C CA . ALA A 1 92 ? -24.618 0.928 62.190 1.00 92.25 92 ALA A CA 1
ATOM 698 C C . ALA A 1 92 ? -24.634 -0.459 61.512 1.00 92.25 92 ALA A C 1
ATOM 700 O O . ALA A 1 92 ? -25.635 -1.167 61.592 1.00 92.25 92 ALA A O 1
ATOM 701 N N . GLY A 1 93 ? -23.555 -0.848 60.821 1.00 89.50 93 GLY A N 1
ATOM 702 C CA . GLY A 1 93 ? -2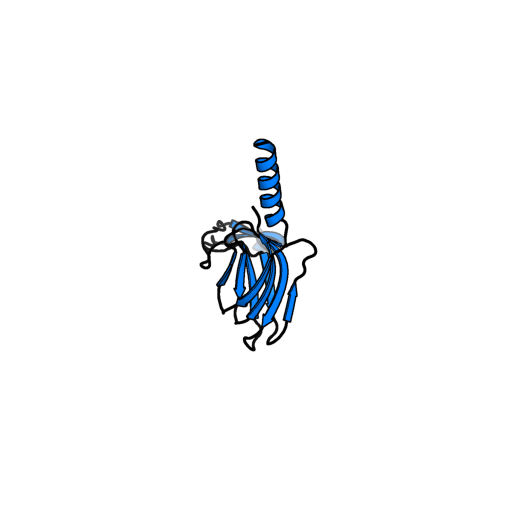3.452 -2.133 60.124 1.00 89.50 93 GLY A CA 1
ATOM 703 C C . GLY A 1 93 ? -24.174 -2.185 58.774 1.00 89.50 93 GLY A C 1
ATOM 704 O O . GLY A 1 93 ? -24.270 -3.255 58.178 1.00 89.50 93 GLY A O 1
ATOM 705 N N . VAL A 1 94 ? -24.676 -1.055 58.265 1.00 92.62 94 VAL A N 1
ATOM 706 C CA . VAL A 1 94 ? -25.387 -0.989 56.981 1.00 92.62 94 VAL A CA 1
ATOM 707 C C . VAL A 1 94 ? -24.390 -0.784 55.846 1.00 92.62 94 VAL A C 1
ATOM 709 O O . VAL A 1 94 ? -23.580 0.146 55.875 1.00 92.62 94 VAL A O 1
ATOM 712 N N . VAL A 1 95 ? -24.480 -1.640 54.829 1.00 94.88 95 VAL A N 1
ATOM 713 C CA . VAL A 1 95 ? -23.688 -1.537 53.601 1.00 94.88 95 VAL A CA 1
ATOM 714 C C . VAL A 1 95 ? -24.260 -0.428 52.722 1.00 94.88 95 VAL A C 1
ATOM 716 O O . VAL A 1 95 ? -25.431 -0.457 52.349 1.00 94.88 95 VAL A O 1
ATOM 719 N N . GLN A 1 96 ? -23.425 0.549 52.383 1.00 92.81 96 GLN A N 1
ATOM 720 C CA . GLN A 1 96 ? -23.736 1.612 51.437 1.00 92.81 96 GLN A CA 1
ATOM 721 C C . GLN A 1 96 ? -22.884 1.436 50.182 1.00 92.81 96 GLN A C 1
ATOM 723 O O . GLN A 1 96 ? -21.676 1.208 50.262 1.00 92.81 96 GLN A O 1
ATOM 728 N N . THR A 1 97 ? -23.523 1.555 49.020 1.00 93.56 97 THR A N 1
ATOM 729 C CA . THR A 1 97 ? -22.882 1.402 47.712 1.00 93.56 97 THR A CA 1
ATOM 730 C C . THR A 1 97 ? -23.079 2.673 46.900 1.00 93.56 97 THR A C 1
ATOM 732 O O . THR A 1 97 ? -24.206 3.129 46.718 1.00 93.56 97 THR A O 1
ATOM 735 N N . SER A 1 98 ? -21.983 3.239 46.400 1.00 90.88 98 SER A N 1
ATOM 736 C CA . SER A 1 98 ? -21.987 4.390 45.497 1.00 90.88 98 SER A CA 1
ATOM 737 C C . SER A 1 98 ? -21.304 4.015 44.187 1.00 90.88 98 SER A C 1
ATOM 739 O O . SER A 1 98 ? -20.233 3.405 44.192 1.00 90.88 98 SER A O 1
ATOM 741 N N . THR A 1 99 ? -21.933 4.359 43.064 1.00 94.06 99 THR A N 1
ATOM 742 C CA . THR A 1 99 ? -21.388 4.118 41.723 1.00 94.06 99 THR A CA 1
ATOM 743 C C . THR A 1 99 ? -20.977 5.446 41.114 1.00 94.06 99 THR A C 1
ATOM 745 O O . THR A 1 99 ? -21.817 6.323 40.936 1.00 94.06 99 THR A O 1
ATOM 748 N N . ASN A 1 100 ? -19.697 5.581 40.776 1.00 91.44 100 ASN A N 1
ATOM 749 C CA . ASN A 1 100 ? -19.168 6.746 40.075 1.00 91.44 100 ASN A CA 1
ATOM 750 C C . ASN A 1 100 ? -18.685 6.356 38.684 1.00 91.44 100 ASN A C 1
ATOM 752 O O . ASN A 1 100 ? -18.064 5.309 38.500 1.00 91.44 100 ASN A O 1
ATOM 756 N N . THR A 1 101 ? -18.913 7.232 37.715 1.00 94.50 101 THR A N 1
ATOM 757 C CA . THR A 1 101 ? -18.346 7.101 36.376 1.00 94.50 101 THR A CA 1
ATOM 758 C C . THR A 1 101 ? -16.931 7.670 36.381 1.00 94.50 101 THR A C 1
ATOM 760 O O . THR A 1 101 ? -16.735 8.849 36.669 1.00 94.50 101 THR A O 1
ATOM 763 N N . VAL A 1 102 ? -15.936 6.843 36.067 1.00 94.25 102 VAL A N 1
ATOM 764 C CA . VAL A 1 102 ? -14.519 7.232 36.032 1.00 94.25 102 VAL A CA 1
ATOM 765 C C . VAL A 1 102 ? -13.936 7.039 34.633 1.00 94.25 102 VAL A C 1
ATOM 767 O O . VAL A 1 102 ? -14.445 6.250 33.833 1.00 94.25 102 VAL A O 1
ATOM 770 N N . LEU A 1 103 ? -12.859 7.764 34.320 1.00 95.56 103 LEU A N 1
ATOM 771 C CA . LEU A 1 103 ? -12.084 7.560 33.096 1.00 95.56 103 LEU A CA 1
ATOM 772 C C . LEU A 1 103 ? -11.003 6.506 33.355 1.00 95.56 103 LEU A C 1
ATOM 774 O O . LEU A 1 103 ? -10.030 6.769 34.060 1.00 95.56 103 LEU A O 1
ATOM 778 N N . ALA A 1 104 ? -11.160 5.321 32.773 1.00 93.31 104 ALA A N 1
ATOM 779 C CA . ALA A 1 104 ? -10.111 4.316 32.750 1.00 93.31 104 ALA A CA 1
ATOM 780 C C . ALA A 1 104 ? -9.120 4.641 31.627 1.00 93.31 104 ALA A C 1
ATOM 782 O O . ALA A 1 104 ? -9.511 4.880 30.483 1.00 93.31 104 ALA A O 1
ATOM 783 N N . THR A 1 105 ? -7.830 4.639 31.958 1.00 94.88 105 THR A N 1
ATOM 784 C CA . THR A 1 105 ? -6.739 4.753 30.986 1.00 94.88 105 THR A CA 1
ATOM 785 C C . THR A 1 105 ? -5.946 3.457 31.012 1.00 94.88 105 THR A C 1
ATOM 787 O O . THR A 1 105 ? -5.353 3.113 32.031 1.00 94.88 105 THR A O 1
ATOM 790 N N . VAL A 1 106 ? -5.946 2.732 29.898 1.00 94.00 106 VAL A N 1
ATOM 791 C CA . VAL A 1 106 ? -5.171 1.503 29.727 1.00 94.00 106 VAL A CA 1
ATOM 792 C C . VAL A 1 106 ? -4.002 1.797 28.803 1.00 94.00 106 VAL A C 1
ATOM 794 O O . VAL A 1 106 ? -4.184 2.231 27.664 1.00 94.00 106 VAL A O 1
ATOM 797 N N . THR A 1 107 ? -2.798 1.536 29.299 1.00 94.38 107 THR A N 1
ATOM 798 C CA . THR A 1 107 ? -1.565 1.637 28.521 1.00 94.38 107 THR A CA 1
ATOM 799 C C . THR A 1 107 ? -1.167 0.246 28.057 1.00 94.38 107 THR A C 1
ATOM 801 O O . THR A 1 107 ? -0.938 -0.643 28.874 1.00 94.38 107 THR A O 1
ATOM 804 N N . THR A 1 108 ? -1.075 0.055 26.746 1.00 93.12 108 THR A N 1
ATOM 805 C CA . THR A 1 108 ? -0.608 -1.193 26.134 1.00 93.12 108 THR A CA 1
ATOM 806 C C . THR A 1 108 ? 0.702 -0.939 25.408 1.00 93.12 108 THR A C 1
ATOM 808 O O . THR A 1 108 ? 0.831 0.031 24.662 1.00 93.12 108 THR A O 1
ATOM 811 N N . THR A 1 109 ? 1.697 -1.791 25.632 1.00 92.44 109 THR A N 1
ATOM 812 C CA . THR A 1 109 ? 2.964 -1.703 24.904 1.00 92.44 109 THR A CA 1
ATOM 813 C C . THR A 1 109 ? 2.816 -2.416 23.570 1.00 92.44 109 THR A C 1
ATOM 815 O O . THR A 1 109 ? 2.625 -3.630 23.516 1.00 92.44 109 THR A O 1
ATOM 818 N N . VAL A 1 110 ? 2.917 -1.657 22.483 1.00 87.25 110 VAL A N 1
ATOM 819 C CA . VAL A 1 110 ? 3.017 -2.205 21.134 1.00 87.25 110 VAL A CA 1
ATOM 820 C C . VAL A 1 110 ? 4.480 -2.541 20.887 1.00 87.25 110 VAL A C 1
ATOM 822 O O . VAL A 1 110 ? 5.346 -1.667 20.959 1.00 87.25 110 VAL A O 1
ATOM 825 N N . ALA A 1 111 ? 4.757 -3.820 20.632 1.00 83.25 111 ALA A N 1
ATOM 826 C CA . ALA A 1 111 ? 6.109 -4.311 20.402 1.00 83.25 111 ALA A CA 1
ATOM 827 C C . ALA A 1 111 ? 6.757 -3.646 19.177 1.00 83.25 111 ALA A C 1
ATOM 829 O O . ALA A 1 111 ? 6.082 -3.269 18.212 1.00 83.25 111 ALA A O 1
ATOM 830 N N . ALA A 1 112 ? 8.086 -3.535 19.216 1.00 78.81 112 ALA A N 1
ATOM 831 C CA . ALA A 1 112 ? 8.850 -3.081 18.066 1.00 78.81 112 ALA A CA 1
ATOM 832 C C . ALA A 1 112 ? 8.668 -4.061 16.899 1.00 78.81 112 ALA A C 1
ATOM 834 O O . ALA A 1 112 ? 8.714 -5.276 17.097 1.00 78.81 112 ALA A O 1
ATOM 835 N N . THR A 1 113 ? 8.493 -3.539 15.685 1.00 73.94 113 THR A N 1
ATOM 836 C CA . THR A 1 113 ? 8.559 -4.354 14.468 1.00 73.94 113 THR A CA 1
ATOM 837 C C . THR A 1 113 ? 9.891 -4.102 13.781 1.00 73.94 113 THR A C 1
ATOM 839 O O . THR A 1 113 ? 10.243 -2.970 13.441 1.00 73.94 113 THR A O 1
ATOM 842 N N . THR A 1 114 ? 10.659 -5.174 13.611 1.00 63.69 114 THR A N 1
ATOM 843 C CA . THR A 1 114 ? 11.839 -5.206 12.753 1.00 63.69 114 THR A CA 1
ATOM 844 C C . THR A 1 114 ? 11.391 -5.707 11.375 1.00 63.69 114 THR A C 1
ATOM 846 O O . THR A 1 114 ? 10.590 -6.635 11.280 1.00 63.69 114 THR A O 1
ATOM 849 N N . ASN A 1 115 ? 11.862 -5.062 10.303 1.00 63.97 115 ASN A N 1
ATOM 850 C CA . ASN A 1 115 ? 11.628 -5.436 8.894 1.00 63.97 115 ASN A CA 1
ATOM 851 C C . ASN A 1 115 ? 10.298 -4.984 8.251 1.00 63.97 115 ASN A C 1
ATOM 853 O O . ASN A 1 115 ? 9.801 -5.666 7.349 1.00 63.97 115 ASN A O 1
ATOM 857 N N . GLU A 1 116 ? 9.741 -3.825 8.620 1.00 68.06 116 GLU A N 1
ATOM 858 C CA . GLU A 1 116 ? 8.634 -3.220 7.856 1.00 68.06 116 GLU A CA 1
ATOM 859 C C . GLU A 1 116 ? 9.126 -2.104 6.925 1.00 68.06 116 GLU A C 1
ATOM 861 O O . GLU A 1 116 ? 9.498 -1.018 7.368 1.00 68.06 116 GLU A O 1
ATOM 866 N N . ALA A 1 117 ? 9.073 -2.347 5.613 1.00 77.12 117 ALA A N 1
ATOM 867 C CA . ALA A 1 117 ? 9.155 -1.284 4.616 1.00 77.12 117 ALA A CA 1
ATOM 868 C C . ALA A 1 117 ? 7.923 -0.361 4.708 1.00 77.12 117 ALA A C 1
ATOM 870 O O . ALA A 1 117 ? 6.806 -0.809 4.992 1.00 77.12 117 ALA A O 1
ATOM 871 N N . ARG A 1 118 ? 8.098 0.940 4.439 1.00 84.06 118 ARG A N 1
ATOM 872 C CA . ARG A 1 118 ? 6.989 1.908 4.470 1.00 84.06 118 ARG A CA 1
ATOM 873 C C . ARG A 1 118 ? 6.014 1.603 3.333 1.00 84.06 118 ARG A C 1
ATOM 875 O O . ARG A 1 118 ? 6.400 1.628 2.167 1.00 84.06 118 ARG A O 1
ATOM 882 N N . ARG A 1 119 ? 4.740 1.383 3.668 1.00 88.38 119 ARG A N 1
ATOM 883 C CA . ARG A 1 119 ? 3.654 1.280 2.683 1.00 88.38 119 ARG A CA 1
ATOM 884 C C . ARG A 1 119 ? 3.310 2.669 2.167 1.00 88.38 119 ARG A C 1
ATOM 886 O O . ARG A 1 119 ? 3.023 3.567 2.956 1.00 88.38 119 ARG A O 1
ATOM 893 N N . VAL A 1 120 ? 3.342 2.834 0.854 1.00 90.94 120 VAL A N 1
ATOM 894 C CA . VAL A 1 120 ? 2.944 4.075 0.181 1.00 90.94 120 VAL A CA 1
ATOM 895 C C . VAL A 1 120 ? 1.488 3.999 -0.254 1.00 90.94 120 VAL A C 1
ATOM 897 O O . VAL A 1 120 ? 0.751 4.970 -0.112 1.00 90.94 120 VAL A O 1
ATOM 900 N N . TYR A 1 121 ? 1.064 2.836 -0.747 1.00 92.12 121 TYR A N 1
ATOM 901 C CA . TYR A 1 121 ? -0.291 2.617 -1.237 1.00 92.12 121 TYR A CA 1
ATOM 902 C C . TYR A 1 121 ? -0.652 1.131 -1.192 1.00 92.12 121 TYR A C 1
ATOM 904 O O . TYR A 1 121 ? 0.231 0.277 -1.262 1.00 92.12 121 TYR A O 1
ATOM 912 N N . GLN A 1 122 ? -1.940 0.817 -1.080 1.00 93.12 122 GLN A N 1
ATOM 913 C CA . GLN A 1 122 ? -2.454 -0.550 -1.103 1.00 93.12 122 GLN A CA 1
ATOM 914 C C . GLN A 1 122 ? -3.778 -0.577 -1.860 1.00 93.12 122 GLN A C 1
ATOM 916 O O . GLN A 1 122 ? -4.636 0.274 -1.636 1.00 93.12 122 GLN A O 1
ATOM 921 N N . VAL A 1 123 ? -3.951 -1.587 -2.710 1.00 94.31 123 VAL A N 1
ATOM 922 C CA . VAL A 1 123 ? -5.181 -1.799 -3.466 1.00 94.31 123 VAL A CA 1
ATOM 923 C C . VAL A 1 123 ? -5.516 -3.278 -3.583 1.00 94.31 123 VAL A C 1
ATOM 925 O O . VAL A 1 123 ? -4.629 -4.134 -3.597 1.00 94.31 123 VAL A O 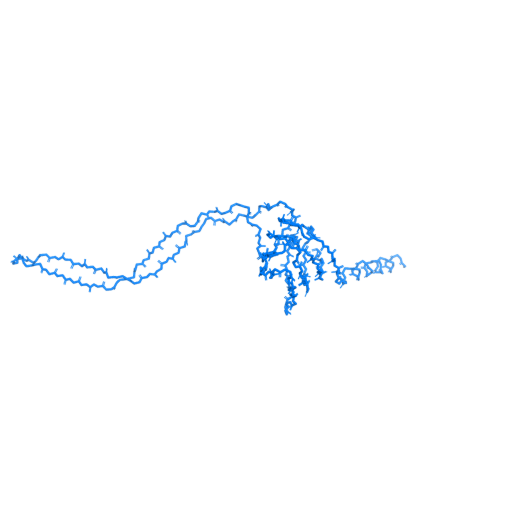1
ATOM 928 N N . VAL A 1 124 ? -6.811 -3.569 -3.668 1.00 95.12 124 VAL A N 1
ATOM 929 C CA . VAL A 1 124 ? -7.313 -4.898 -4.011 1.00 95.12 124 VAL A CA 1
ATOM 930 C C . VAL A 1 124 ? -7.610 -4.916 -5.505 1.00 95.12 124 VAL A 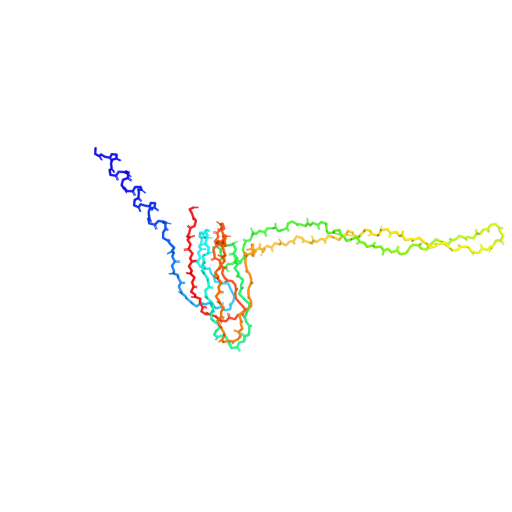C 1
ATOM 932 O O . VAL A 1 124 ? -8.408 -4.125 -6.000 1.00 95.12 124 VAL A O 1
ATOM 935 N N . LEU A 1 125 ? -6.946 -5.820 -6.207 1.00 94.00 125 LEU A N 1
ATOM 936 C CA . LEU A 1 125 ? -7.133 -6.125 -7.611 1.00 94.00 125 LEU A CA 1
ATOM 937 C C . LEU A 1 125 ? -8.162 -7.268 -7.715 1.00 94.00 125 LEU A C 1
ATOM 939 O O . LEU A 1 125 ? -7.907 -8.359 -7.193 1.00 94.00 125 LEU A O 1
ATOM 943 N N . PRO A 1 126 ? -9.345 -7.040 -8.310 1.00 94.88 126 PRO A N 1
ATOM 944 C CA . PRO A 1 126 ? -10.343 -8.091 -8.476 1.00 94.88 126 PRO A CA 1
ATOM 945 C C . PRO A 1 126 ? -9.832 -9.198 -9.409 1.00 94.88 126 PRO A C 1
ATOM 947 O O . PRO A 1 126 ? -9.000 -8.950 -10.280 1.00 94.88 126 PRO A O 1
ATOM 950 N N . ALA A 1 127 ? -10.350 -10.416 -9.229 1.00 94.38 127 ALA A N 1
ATOM 951 C CA . ALA A 1 127 ? -9.965 -11.580 -10.028 1.00 94.38 127 ALA A CA 1
ATOM 952 C C . ALA A 1 127 ? -10.175 -11.320 -11.529 1.00 94.38 127 ALA A C 1
ATOM 954 O O . ALA A 1 127 ? -11.273 -10.936 -11.935 1.00 94.38 127 ALA A O 1
ATOM 955 N N . ASN A 1 128 ? -9.136 -11.548 -12.337 1.00 91.94 128 ASN A N 1
ATOM 956 C CA . ASN A 1 128 ? -9.102 -11.263 -13.781 1.00 91.94 128 ASN A CA 1
ATOM 957 C C . ASN A 1 128 ? -9.505 -9.821 -14.160 1.00 91.94 128 ASN A C 1
ATOM 959 O O . ASN A 1 128 ? -9.981 -9.576 -15.269 1.00 91.94 128 ASN A O 1
ATOM 963 N N . GLY A 1 129 ? -9.386 -8.874 -13.228 1.00 92.06 129 GLY A N 1
ATOM 964 C CA . GLY A 1 129 ? -9.789 -7.490 -13.427 1.00 92.06 129 GLY A CA 1
ATOM 965 C C . GLY A 1 129 ? -8.609 -6.534 -13.537 1.00 92.06 129 GLY A C 1
ATOM 966 O O . GLY A 1 129 ? -7.462 -6.879 -13.248 1.00 92.06 129 GLY A O 1
ATOM 967 N N . THR A 1 130 ? -8.927 -5.301 -13.924 1.00 94.44 130 THR A N 1
ATOM 968 C CA . THR A 1 130 ? -7.965 -4.201 -14.038 1.00 94.44 130 THR A CA 1
ATOM 969 C C . THR A 1 130 ? -8.238 -3.153 -12.970 1.00 94.44 130 THR A C 1
ATOM 971 O O . THR A 1 130 ? -9.393 -2.825 -12.695 1.00 94.44 130 THR A O 1
ATOM 974 N N . VAL A 1 131 ? -7.182 -2.579 -12.401 1.00 95.19 131 VAL A N 1
ATOM 975 C CA . VAL A 1 131 ? -7.258 -1.373 -11.572 1.00 95.19 131 VAL A CA 1
ATOM 976 C C . VAL A 1 131 ? -6.254 -0.357 -12.093 1.00 95.19 131 VAL A C 1
ATOM 978 O O . VAL A 1 131 ? -5.089 -0.689 -12.285 1.00 95.19 131 VAL A O 1
ATOM 981 N N . SER A 1 132 ? -6.702 0.881 -12.292 1.00 93.56 132 SER A N 1
ATOM 982 C CA . SER A 1 132 ? -5.843 2.013 -12.642 1.00 93.56 132 SER A CA 1
ATOM 983 C C . SER A 1 132 ? -5.787 3.003 -11.483 1.00 93.56 132 SER A C 1
ATOM 985 O O . SER A 1 132 ? -6.804 3.320 -10.862 1.00 93.56 132 SER A O 1
ATOM 987 N N . ILE A 1 133 ? -4.579 3.458 -11.167 1.00 89.50 133 ILE A N 1
ATOM 988 C CA . ILE A 1 133 ? -4.271 4.387 -10.087 1.00 89.50 133 ILE A CA 1
ATOM 989 C C . ILE A 1 133 ? -3.622 5.613 -10.724 1.00 89.50 133 ILE A C 1
ATOM 991 O O . ILE A 1 133 ? -2.492 5.549 -11.208 1.00 89.50 133 ILE A O 1
ATOM 995 N N . SER A 1 134 ? -4.327 6.741 -10.682 1.00 88.12 134 SER A N 1
ATOM 996 C CA . SER A 1 134 ? -3.846 8.042 -11.161 1.00 88.12 134 SER A CA 1
ATOM 997 C C . SER A 1 134 ? -4.039 9.076 -10.049 1.00 88.12 134 SER A C 1
ATOM 999 O O . SER A 1 134 ? -5.066 9.755 -9.995 1.00 88.12 134 SER A O 1
ATOM 1001 N N . PRO A 1 135 ? -3.112 9.142 -9.081 1.00 81.50 135 PRO A N 1
ATOM 1002 C CA . PRO A 1 135 ? -3.265 9.993 -7.915 1.00 81.50 135 PRO A CA 1
ATOM 1003 C C . PRO A 1 135 ? -3.108 11.468 -8.315 1.00 81.50 135 PRO A C 1
ATOM 1005 O O . PRO A 1 135 ? -2.222 11.825 -9.088 1.00 81.50 135 PRO A O 1
ATOM 1008 N N . SER A 1 136 ? -3.947 12.347 -7.755 1.00 80.94 136 SER A N 1
ATOM 1009 C CA . SER A 1 136 ? -3.894 13.796 -8.022 1.00 80.94 136 SER A CA 1
ATOM 1010 C C . SER A 1 136 ? -2.565 14.431 -7.598 1.00 80.94 136 SER A C 1
ATOM 1012 O O . SER A 1 136 ? -2.135 15.430 -8.170 1.00 80.94 136 SER A O 1
ATOM 1014 N N . THR A 1 137 ? -1.908 13.825 -6.607 1.00 84.06 137 THR A N 1
ATOM 1015 C CA . THR A 1 137 ? -0.541 14.131 -6.186 1.00 84.06 137 THR A CA 1
ATOM 1016 C C . THR A 1 137 ? 0.301 12.869 -6.368 1.00 84.06 137 THR A C 1
ATOM 1018 O O . THR A 1 137 ? -0.084 11.833 -5.823 1.00 84.06 137 THR A O 1
ATOM 1021 N N . PRO A 1 138 ? 1.441 12.917 -7.086 1.00 84.12 138 PRO A N 1
ATOM 1022 C CA . PRO A 1 138 ? 2.272 11.737 -7.304 1.00 84.12 138 PRO A CA 1
ATOM 1023 C C . PRO A 1 138 ? 2.679 11.061 -5.993 1.00 84.12 138 PRO A C 1
ATOM 1025 O O . PRO A 1 138 ? 3.060 11.728 -5.027 1.00 84.12 138 PRO A O 1
ATOM 1028 N N . LEU A 1 139 ? 2.628 9.732 -5.970 1.00 89.19 139 LEU A N 1
ATOM 1029 C CA . LEU A 1 139 ? 3.043 8.950 -4.810 1.00 89.19 139 LEU A CA 1
ATOM 1030 C C . LEU A 1 139 ? 4.570 8.869 -4.789 1.00 89.19 139 LEU A C 1
ATOM 1032 O O . LEU A 1 139 ? 5.180 8.399 -5.745 1.00 89.19 139 LEU A O 1
ATOM 1036 N N . GLY A 1 140 ? 5.190 9.348 -3.712 1.00 88.06 140 GLY A N 1
ATOM 1037 C CA . GLY A 1 140 ? 6.645 9.390 -3.582 1.00 88.06 140 GLY A CA 1
ATOM 1038 C C . GLY A 1 140 ? 7.216 8.227 -2.775 1.00 88.06 140 GLY A C 1
ATOM 1039 O O . GLY A 1 140 ? 6.760 7.962 -1.660 1.00 88.06 140 GLY A O 1
ATOM 1040 N N . THR A 1 141 ? 8.262 7.604 -3.308 1.00 89.69 141 THR A N 1
ATOM 1041 C CA . THR A 1 141 ? 9.205 6.749 -2.580 1.00 89.69 141 THR A CA 1
ATOM 1042 C C . THR A 1 141 ? 10.564 7.444 -2.501 1.00 89.69 141 THR A C 1
ATOM 1044 O O . THR A 1 141 ? 10.924 8.211 -3.390 1.00 89.69 141 THR A O 1
ATOM 1047 N N . THR A 1 142 ? 11.320 7.219 -1.431 1.00 86.69 142 THR A N 1
ATOM 1048 C CA . THR A 1 142 ? 12.628 7.852 -1.202 1.00 86.69 142 THR A CA 1
ATOM 1049 C C . THR A 1 142 ? 13.781 6.879 -1.433 1.00 86.69 142 THR A C 1
ATOM 1051 O O . THR A 1 142 ? 14.817 7.288 -1.940 1.00 86.69 142 THR A O 1
ATOM 1054 N N . TYR A 1 143 ? 13.604 5.606 -1.085 1.00 85.56 143 TYR A N 1
ATOM 1055 C CA . TYR A 1 143 ? 14.659 4.592 -1.122 1.00 85.56 143 TYR A CA 1
ATOM 1056 C C . TYR A 1 143 ? 14.565 3.748 -2.380 1.00 85.56 143 TYR A C 1
ATOM 1058 O O . TYR A 1 143 ? 15.552 3.562 -3.074 1.00 85.56 143 TYR A O 1
ATOM 1066 N N . GLY A 1 144 ? 13.363 3.299 -2.722 1.00 88.62 144 GLY A N 1
ATOM 1067 C CA . GLY A 1 144 ? 13.144 2.503 -3.919 1.00 88.62 144 GLY A CA 1
ATOM 1068 C C . GLY A 1 144 ? 11.667 2.293 -4.187 1.00 88.62 144 GLY A C 1
ATOM 1069 O O . GLY A 1 144 ? 10.813 2.667 -3.382 1.00 88.62 144 GLY A O 1
ATOM 1070 N N . TYR A 1 145 ? 11.350 1.734 -5.346 1.00 90.69 145 TYR A N 1
ATOM 1071 C CA . TYR A 1 145 ? 9.983 1.436 -5.752 1.00 90.69 145 TYR A CA 1
ATOM 1072 C C . TYR A 1 145 ? 9.807 -0.073 -5.845 1.00 90.69 145 TYR A C 1
ATOM 1074 O O . TYR A 1 145 ? 10.371 -0.729 -6.721 1.00 90.69 145 TYR A O 1
ATOM 1082 N N . GLN A 1 146 ? 9.002 -0.613 -4.936 1.00 91.62 146 GLN A N 1
ATOM 1083 C CA . GLN A 1 146 ? 8.731 -2.037 -4.841 1.00 91.62 146 GLN A CA 1
ATOM 1084 C C . GLN A 1 146 ? 7.221 -2.297 -4.852 1.00 91.62 146 GLN A C 1
ATOM 1086 O O . GLN A 1 146 ? 6.455 -1.615 -4.171 1.00 91.62 146 GLN A O 1
ATOM 1091 N N . LEU A 1 147 ? 6.798 -3.332 -5.577 1.00 92.31 147 LEU A N 1
ATOM 1092 C CA . LEU A 1 147 ? 5.435 -3.854 -5.561 1.00 92.31 147 LEU A CA 1
ATOM 1093 C C . LEU A 1 147 ? 5.421 -5.222 -4.883 1.00 92.31 147 LEU A C 1
ATOM 1095 O O . LEU A 1 147 ? 6.114 -6.148 -5.303 1.00 92.31 147 LEU A O 1
ATOM 1099 N N . ARG A 1 148 ? 4.616 -5.374 -3.831 1.00 91.44 148 ARG A N 1
ATOM 1100 C CA . ARG A 1 148 ? 4.290 -6.685 -3.265 1.00 91.44 148 ARG A CA 1
ATOM 1101 C C . ARG A 1 148 ? 2.907 -7.096 -3.728 1.00 91.44 148 ARG A C 1
ATOM 1103 O O . ARG A 1 148 ? 1.974 -6.311 -3.600 1.00 91.44 148 ARG A O 1
ATOM 1110 N N . THR A 1 149 ? 2.765 -8.326 -4.189 1.00 92.88 149 THR A N 1
ATOM 1111 C CA . THR A 1 149 ? 1.493 -8.869 -4.656 1.00 92.88 149 THR A CA 1
ATOM 1112 C C . THR A 1 149 ? 1.233 -10.244 -4.042 1.00 92.88 149 THR A C 1
ATOM 1114 O O . THR A 1 149 ? 2.182 -10.965 -3.733 1.00 92.88 149 THR A O 1
ATOM 1117 N N . THR A 1 150 ? -0.031 -10.594 -3.790 1.00 93.31 150 THR A N 1
ATOM 1118 C CA . THR A 1 150 ? -0.415 -11.904 -3.220 1.00 93.31 150 THR A CA 1
ATOM 1119 C C . THR A 1 150 ? -0.722 -12.957 -4.287 1.00 93.31 150 THR A C 1
ATOM 1121 O O . THR A 1 150 ? -0.937 -14.119 -3.953 1.00 93.31 150 THR A O 1
ATOM 1124 N N . GLY A 1 151 ? -0.748 -12.559 -5.558 1.00 92.62 151 GLY A N 1
ATOM 1125 C CA . GLY A 1 151 ? -0.952 -13.410 -6.730 1.00 92.62 151 GLY A CA 1
ATOM 1126 C C . GLY A 1 151 ? -0.137 -12.893 -7.918 1.00 92.62 151 GLY A C 1
ATOM 1127 O O . GLY A 1 151 ? 0.639 -11.955 -7.775 1.00 92.62 151 GLY A O 1
ATOM 1128 N N . ASN A 1 152 ? -0.299 -13.498 -9.091 1.00 93.81 152 ASN A N 1
ATOM 1129 C CA . ASN A 1 152 ? 0.328 -13.002 -10.318 1.00 93.81 152 ASN A CA 1
ATOM 1130 C C . ASN A 1 152 ? -0.486 -11.851 -10.924 1.00 93.81 152 ASN A C 1
ATOM 1132 O O . ASN A 1 152 ? -1.716 -11.864 -10.884 1.00 93.81 152 ASN A O 1
ATOM 1136 N N . ALA A 1 153 ? 0.199 -10.865 -11.494 1.00 95.00 153 ALA A N 1
ATOM 1137 C CA . ALA A 1 153 ? -0.433 -9.748 -12.186 1.00 95.00 153 ALA A CA 1
ATOM 1138 C C . ALA A 1 153 ? 0.469 -9.217 -13.306 1.00 95.00 153 ALA A C 1
ATOM 1140 O O . ALA A 1 153 ? 1.660 -9.512 -13.355 1.00 95.00 153 ALA A O 1
ATOM 1141 N N . LEU A 1 154 ? -0.085 -8.409 -14.198 1.00 95.31 154 LEU A N 1
ATOM 1142 C CA . LEU A 1 154 ? 0.672 -7.525 -15.077 1.00 95.31 154 LEU A CA 1
ATOM 1143 C C . LEU A 1 154 ? 0.572 -6.102 -14.545 1.00 95.31 154 LEU A C 1
ATOM 1145 O O . LEU A 1 154 ? -0.410 -5.745 -13.890 1.00 95.31 154 LEU A O 1
ATOM 1149 N N . TYR A 1 155 ? 1.581 -5.293 -14.833 1.00 94.94 155 TYR A N 1
ATOM 1150 C CA . TYR A 1 155 ? 1.558 -3.881 -14.500 1.00 94.94 155 TYR A CA 1
ATOM 1151 C C . TYR A 1 155 ? 2.053 -3.025 -15.655 1.00 94.94 155 TYR A C 1
ATOM 1153 O O . TYR A 1 155 ? 2.910 -3.440 -16.437 1.00 94.94 155 TYR A O 1
ATOM 1161 N N . ASN A 1 156 ? 1.530 -1.808 -15.710 1.00 94.38 156 ASN A N 1
ATOM 1162 C CA . ASN A 1 156 ? 2.053 -0.710 -16.500 1.00 94.38 156 ASN A CA 1
ATOM 1163 C C . ASN A 1 156 ? 2.153 0.504 -15.577 1.00 94.38 156 ASN A C 1
ATOM 1165 O O . ASN A 1 156 ? 1.161 0.924 -14.987 1.00 94.38 156 ASN A O 1
ATOM 1169 N N . THR A 1 157 ? 3.353 1.030 -15.375 1.00 92.69 157 THR A N 1
ATOM 1170 C CA . THR A 1 157 ? 3.598 2.109 -14.422 1.00 92.69 157 THR A CA 1
ATOM 1171 C C . THR A 1 157 ? 4.296 3.272 -15.089 1.00 92.69 157 THR A C 1
ATOM 1173 O O . THR A 1 157 ? 5.246 3.097 -15.846 1.00 92.69 157 THR A O 1
ATOM 1176 N N . GLU A 1 158 ? 3.841 4.469 -14.750 1.00 92.00 158 GLU A N 1
ATOM 1177 C CA . GLU A 1 158 ? 4.489 5.718 -15.099 1.00 92.00 158 GLU A CA 1
ATOM 1178 C C . GLU A 1 158 ? 5.103 6.307 -13.837 1.00 92.00 158 GLU A C 1
ATOM 1180 O O . GLU A 1 158 ? 4.390 6.700 -12.906 1.00 92.00 158 GLU A O 1
ATOM 1185 N N . TYR A 1 159 ? 6.430 6.392 -13.793 1.00 90.12 159 TYR A N 1
ATOM 1186 C CA . TYR A 1 159 ? 7.128 7.008 -12.672 1.00 90.12 159 TYR A CA 1
ATOM 1187 C C . TYR A 1 159 ? 8.313 7.852 -13.126 1.00 90.12 159 TYR A C 1
ATOM 1189 O O . TYR A 1 159 ? 8.857 7.688 -14.214 1.00 90.12 159 TYR A O 1
ATOM 1197 N N . ARG A 1 160 ? 8.719 8.796 -12.281 1.00 87.38 160 ARG A N 1
ATOM 1198 C CA . ARG A 1 160 ? 9.945 9.574 -12.461 1.00 87.38 160 ARG A CA 1
ATOM 1199 C C . ARG A 1 160 ? 10.933 9.197 -11.359 1.00 87.38 160 ARG A C 1
ATOM 1201 O O . ARG A 1 160 ? 10.582 9.412 -10.197 1.00 87.38 160 ARG A O 1
ATOM 1208 N N . PRO A 1 161 ? 12.132 8.683 -11.679 1.00 84.69 161 PRO A N 1
ATOM 1209 C CA . PRO A 1 161 ? 13.187 8.504 -10.687 1.00 84.69 161 PRO A CA 1
ATOM 1210 C C . PRO A 1 161 ? 13.504 9.829 -9.983 1.00 84.69 161 PRO A C 1
ATOM 1212 O O . PRO A 1 161 ? 13.487 10.895 -10.604 1.00 84.69 161 PRO A O 1
ATOM 1215 N N . LEU A 1 162 ? 13.7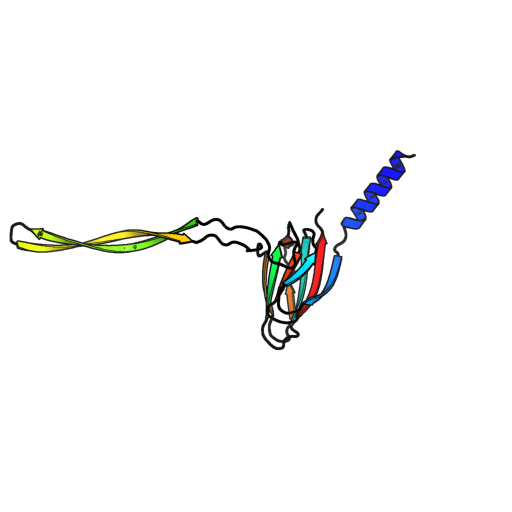47 9.771 -8.682 1.00 81.19 162 LEU A N 1
ATOM 1216 C CA . LEU A 1 162 ? 14.251 10.889 -7.900 1.00 81.19 162 LEU A CA 1
ATOM 1217 C C . LEU A 1 162 ? 15.787 10.881 -7.925 1.00 81.19 162 LEU A C 1
ATOM 1219 O O . LEU A 1 162 ? 16.370 9.798 -7.950 1.00 81.19 162 LEU A O 1
ATOM 1223 N N . PRO A 1 163 ? 16.422 12.067 -7.959 1.00 70.81 163 PRO A N 1
ATOM 1224 C CA . PRO A 1 163 ? 17.874 12.196 -7.900 1.00 70.81 163 PRO A CA 1
ATOM 1225 C C . PRO A 1 163 ? 18.452 11.801 -6.537 1.00 70.81 163 PRO A C 1
ATOM 1227 O O . PRO A 1 163 ? 17.715 11.892 -5.525 1.00 70.81 163 PRO A O 1
#

Radius of gyration: 27.29 Å; chains: 1; bounding box: 61×44×88 Å

Secondary structure (DSSP, 8-state):
-HHHHHHHHHHHHHHHTSSPEEEEEEEPSEEEEEESS-EEEEEEEEEE-SSS-EEEEEEE-SSSS-----B--EEEEEEEEEEEEEEEE-TTS-EEEEEEEEEEEEEEEEPPBSS-PEEEEEEEE-TT-EEEE--SSPEEESS-EEEEESS-EEEEEEEEE--

Sequence (163 aa):
MKRFYSFIAALFAIASMAFGQSYSGSLTNGVNLLSTQGALIKGLELFDTSGAANTVIIYDNDSSTSTNRVRQAYNAITQYSTNMVMTFTNFAGVVQTSTNTVLATVTTTVAATTNEARRVYQVVLPANGTVSISPSTPLGTTYGYQLRTTGNALYNTEYRPLP